Protein AF-A0A514CK47-F1 (afdb_monomer_lite)

Organism: NCBI:txid2591634
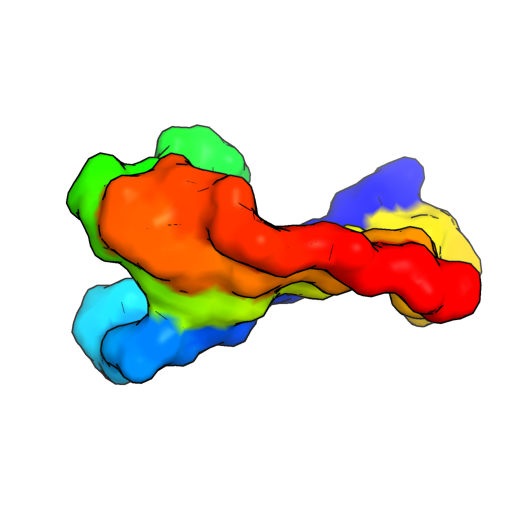
Sequence (59 aa):
MLIARYYPASEADVKAFDEINYGMLADGWSGTVDVYGYDEGHAKSFVIEGGRVVSAAKY

Secondary structure (DSSP, 8-state):
--EEEEEESSGGG---GGG--TT---TT--EEEEEE-TTS-EEEEEEEETTEEEEEEE-

Foldseek 3Di:
DKDKDWAWPDPVPDDDPVPDDVVPCDQQTFGKIWIADPVRHTAKMFGDGRNHTPDIDGD

Structure (mmCIF, N/CA/C/O backbone):
data_AF-A0A514CK47-F1
#
_entry.id   AF-A0A514CK47-F1
#
loop_
_atom_site.group_PDB
_atom_site.id
_atom_site.type_symbol
_atom_site.label_atom_id
_atom_site.label_alt_id
_atom_site.label_comp_id
_atom_site.label_asym_id
_atom_site.label_entity_id
_atom_site.label_seq_id
_atom_site.pdbx_PDB_ins_code
_atom_site.Cartn_x
_atom_site.Cartn_y
_atom_site.Cartn_z
_atom_site.occupancy
_atom_site.B_iso_or_equiv
_atom_site.auth_seq_id
_atom_site.auth_comp_id
_atom_site.auth_asym_id
_atom_site.auth_atom_id
_atom_site.pdbx_PDB_model_num
ATOM 1 N N . MET A 1 1 ? 11.063 -9.159 -12.700 1.00 61.00 1 MET A N 1
ATOM 2 C CA . MET A 1 1 ? 10.910 -9.023 -11.237 1.00 61.00 1 MET A CA 1
ATOM 3 C C . MET A 1 1 ? 10.132 -7.740 -10.995 1.00 61.00 1 MET A C 1
ATOM 5 O O . MET A 1 1 ? 10.460 -6.756 -11.641 1.00 61.00 1 MET A O 1
ATOM 9 N N . LEU A 1 2 ? 9.075 -7.776 -10.187 1.00 72.75 2 LEU A N 1
ATOM 10 C CA . LEU A 1 2 ? 8.320 -6.592 -9.764 1.00 72.75 2 LEU A CA 1
ATOM 11 C C . LEU A 1 2 ? 8.624 -6.379 -8.284 1.00 72.75 2 LEU A C 1
ATOM 13 O O . LEU A 1 2 ? 8.676 -7.358 -7.540 1.00 72.75 2 LEU A O 1
ATOM 17 N N . ILE A 1 3 ? 8.837 -5.133 -7.874 1.00 83.06 3 ILE A N 1
ATOM 18 C CA . ILE A 1 3 ? 9.018 -4.791 -6.462 1.00 83.06 3 ILE A CA 1
ATOM 19 C C . ILE A 1 3 ? 7.701 -4.189 -5.984 1.00 83.06 3 ILE A C 1
ATOM 21 O O . ILE A 1 3 ? 7.233 -3.207 -6.553 1.00 83.06 3 ILE A O 1
ATOM 25 N N . ALA A 1 4 ? 7.103 -4.782 -4.955 1.00 84.88 4 ALA A N 1
ATOM 26 C CA . ALA A 1 4 ? 5.954 -4.210 -4.264 1.00 84.88 4 ALA A CA 1
ATOM 27 C C . ALA A 1 4 ? 6.421 -3.606 -2.937 1.00 84.88 4 ALA A C 1
ATOM 29 O O . ALA A 1 4 ? 7.136 -4.264 -2.178 1.00 84.88 4 ALA A O 1
ATOM 30 N N . ARG A 1 5 ? 6.027 -2.362 -2.667 1.00 86.75 5 ARG A N 1
ATOM 31 C CA . ARG A 1 5 ? 6.248 -1.679 -1.389 1.00 86.75 5 ARG A CA 1
ATOM 32 C C . ARG A 1 5 ? 4.901 -1.410 -0.732 1.00 86.75 5 ARG A C 1
ATOM 34 O O . ARG A 1 5 ? 3.963 -0.979 -1.398 1.00 86.75 5 ARG A O 1
ATOM 41 N N . TYR A 1 6 ? 4.822 -1.679 0.565 1.00 87.12 6 TYR A N 1
ATOM 42 C CA . TYR A 1 6 ? 3.610 -1.535 1.363 1.00 87.12 6 TYR A CA 1
ATOM 43 C C . TYR A 1 6 ? 3.781 -0.375 2.338 1.00 87.12 6 TYR A C 1
ATOM 45 O O . TYR A 1 6 ? 4.800 -0.287 3.022 1.00 87.12 6 TYR A O 1
ATOM 53 N N . TYR A 1 7 ? 2.765 0.476 2.425 1.00 90.19 7 TYR A N 1
ATOM 54 C CA . TYR A 1 7 ? 2.689 1.611 3.338 1.00 90.19 7 TYR A CA 1
ATOM 55 C C . TYR A 1 7 ? 1.413 1.461 4.176 1.00 90.19 7 TYR A C 1
ATOM 57 O O . TYR A 1 7 ? 0.351 1.930 3.756 1.00 90.19 7 TYR A O 1
ATOM 65 N N . PRO A 1 8 ?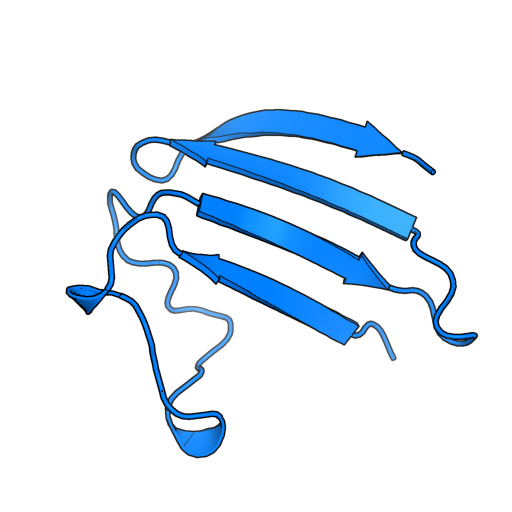 1.472 0.737 5.308 1.00 90.62 8 PRO A N 1
ATOM 66 C CA . PRO A 1 8 ? 0.303 0.502 6.147 1.00 90.62 8 PRO A CA 1
ATOM 67 C C . PRO A 1 8 ? -0.243 1.802 6.743 1.00 90.62 8 PRO A C 1
ATOM 69 O O . PRO A 1 8 ? 0.520 2.697 7.099 1.00 90.62 8 PRO A O 1
ATOM 72 N N . ALA A 1 9 ? -1.565 1.892 6.890 1.00 91.25 9 ALA A N 1
ATOM 73 C CA . ALA A 1 9 ? -2.220 3.031 7.538 1.00 91.25 9 ALA A CA 1
ATOM 74 C C . ALA A 1 9 ? -2.096 3.009 9.076 1.00 91.25 9 ALA A C 1
ATOM 76 O O . ALA A 1 9 ? -2.313 4.031 9.723 1.00 91.25 9 ALA A O 1
ATOM 77 N N . SER A 1 10 ? -1.762 1.854 9.660 1.00 88.88 10 SER A N 1
ATOM 78 C CA . SER A 1 10 ? -1.605 1.641 11.101 1.00 88.88 10 SER A CA 1
ATOM 79 C C . SER A 1 10 ? -0.192 1.162 11.426 1.00 88.88 10 SER A C 1
ATOM 81 O O . SER A 1 10 ? 0.336 0.276 10.754 1.00 88.88 10 SER A O 1
ATOM 83 N N . GLU A 1 11 ? 0.401 1.685 12.503 1.00 86.00 11 GLU A N 1
ATOM 84 C CA . GLU A 1 11 ? 1.708 1.219 12.993 1.00 86.00 11 GLU A CA 1
ATOM 85 C C . GLU A 1 11 ? 1.685 -0.257 13.412 1.00 86.00 11 GLU A C 1
ATOM 87 O O . GLU A 1 11 ? 2.692 -0.946 13.281 1.00 86.00 11 GLU A O 1
ATOM 92 N N . ALA A 1 12 ? 0.531 -0.773 13.849 1.00 84.75 12 ALA A N 1
ATOM 93 C CA . ALA A 1 12 ? 0.377 -2.183 14.214 1.00 84.75 12 ALA A CA 1
ATOM 94 C C . ALA A 1 12 ? 0.529 -3.143 13.017 1.00 84.75 12 ALA A C 1
ATOM 96 O O . ALA A 1 12 ? 0.785 -4.331 13.206 1.00 84.75 12 ALA A O 1
ATOM 97 N N . ASP A 1 13 ? 0.381 -2.628 11.795 1.00 82.38 13 ASP A N 1
ATOM 98 C CA . ASP A 1 13 ? 0.491 -3.392 10.553 1.00 82.38 13 ASP A CA 1
ATOM 99 C C . ASP A 1 13 ? 1.885 -3.280 9.910 1.00 82.38 13 ASP A C 1
ATOM 101 O O . ASP A 1 13 ? 2.131 -3.870 8.853 1.00 82.38 13 ASP A O 1
ATOM 105 N N . VAL A 1 14 ? 2.811 -2.544 10.535 1.00 84.31 14 VAL A N 1
ATOM 106 C CA . VAL A 1 14 ? 4.214 -2.483 10.113 1.00 84.31 14 VAL A CA 1
ATOM 107 C C . VAL A 1 14 ? 4.902 -3.799 10.470 1.00 84.31 14 VAL A C 1
ATOM 109 O O . VAL A 1 14 ? 4.790 -4.2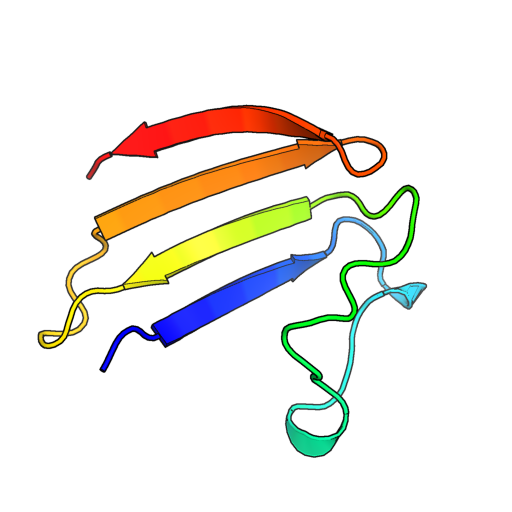97 11.588 1.00 84.31 14 VAL A O 1
ATOM 112 N N . LYS A 1 15 ? 5.619 -4.372 9.502 1.00 78.69 15 LYS A N 1
ATOM 113 C CA . LYS A 1 15 ? 6.317 -5.657 9.629 1.00 78.69 15 LYS A CA 1
ATOM 114 C C . LYS A 1 15 ? 7.773 -5.515 9.213 1.00 78.69 15 LYS A C 1
ATOM 116 O O . LYS A 1 15 ? 8.077 -4.726 8.313 1.00 78.69 15 LYS A O 1
ATOM 121 N N . ALA A 1 16 ? 8.660 -6.288 9.836 1.00 79.69 16 ALA A N 1
ATOM 122 C CA . ALA A 1 16 ? 10.025 -6.424 9.351 1.00 79.69 16 ALA A CA 1
ATOM 123 C C . ALA A 1 16 ? 10.036 -7.153 7.998 1.00 79.69 16 ALA A C 1
ATOM 125 O O . ALA A 1 16 ? 9.107 -7.884 7.657 1.00 79.69 16 ALA A O 1
ATOM 126 N N . PHE A 1 17 ? 11.078 -6.933 7.194 1.00 72.88 17 PHE A N 1
ATOM 127 C CA . PHE A 1 17 ? 11.138 -7.439 5.818 1.00 72.88 17 PHE A CA 1
ATOM 128 C C . PHE A 1 17 ? 11.014 -8.969 5.728 1.00 72.88 17 PHE A C 1
ATOM 130 O O . PHE A 1 17 ? 10.363 -9.486 4.825 1.00 72.88 17 PHE A O 1
ATOM 137 N N . ASP A 1 18 ? 11.607 -9.686 6.677 1.00 79.25 18 ASP A N 1
ATOM 138 C CA . ASP A 1 18 ? 11.565 -11.143 6.799 1.00 79.25 18 ASP A CA 1
ATOM 139 C C . ASP A 1 18 ? 10.210 -11.689 7.281 1.00 79.25 18 ASP A C 1
ATOM 141 O O . ASP A 1 18 ? 9.933 -12.878 7.128 1.00 79.25 18 ASP A O 1
ATOM 145 N N . GLU A 1 19 ? 9.334 -10.822 7.791 1.00 72.56 19 GLU A N 1
ATOM 146 C CA . GLU A 1 19 ? 7.965 -11.150 8.199 1.00 72.56 19 GLU A CA 1
ATOM 147 C C . GLU A 1 19 ? 6.931 -10.880 7.089 1.00 72.56 19 GLU A C 1
ATOM 149 O O . GLU A 1 19 ? 5.751 -11.222 7.233 1.00 72.56 19 GLU A O 1
ATOM 154 N N . ILE A 1 20 ? 7.340 -10.261 5.972 1.00 67.81 20 ILE A N 1
ATOM 155 C CA . ILE A 1 20 ? 6.444 -9.956 4.851 1.00 67.81 20 ILE A CA 1
ATOM 156 C C . ILE A 1 20 ? 6.172 -11.233 4.055 1.00 67.81 20 ILE A C 1
ATOM 158 O O . ILE A 1 20 ? 6.989 -11.701 3.264 1.00 67.81 20 ILE A O 1
ATOM 162 N N . ASN A 1 21 ? 4.961 -11.761 4.201 1.00 67.69 21 ASN A N 1
ATOM 163 C CA . ASN A 1 21 ? 4.413 -12.748 3.284 1.00 67.69 21 ASN A CA 1
ATOM 164 C C . ASN A 1 21 ? 3.445 -12.050 2.319 1.00 67.69 21 ASN A C 1
ATOM 166 O O . ASN A 1 21 ? 2.442 -11.475 2.739 1.00 67.69 21 ASN A O 1
ATOM 170 N N . TYR A 1 22 ? 3.728 -12.126 1.016 1.00 60.53 22 TYR A N 1
ATOM 171 C CA . TYR A 1 22 ? 2.946 -11.476 -0.045 1.00 60.53 22 TYR A CA 1
ATOM 172 C C . TYR A 1 22 ? 1.468 -11.918 -0.108 1.00 60.53 22 TYR A C 1
ATOM 174 O O . TYR A 1 22 ? 0.665 -11.251 -0.756 1.00 60.53 22 TYR A O 1
ATOM 182 N N . GLY A 1 23 ? 1.092 -13.010 0.571 1.00 64.38 23 GLY A N 1
ATOM 183 C CA . GLY A 1 23 ? -0.297 -13.449 0.739 1.00 64.38 23 GLY A CA 1
ATOM 184 C C . GLY A 1 23 ? -1.024 -12.891 1.973 1.00 64.38 23 GLY A C 1
ATOM 185 O O . GLY A 1 23 ? -2.173 -13.258 2.190 1.00 64.38 23 GLY A O 1
ATOM 186 N N . MET A 1 24 ? -0.382 -12.052 2.796 1.00 58.78 24 MET A N 1
ATOM 187 C CA . MET A 1 24 ? -0.866 -11.642 4.127 1.00 58.78 24 MET A CA 1
ATOM 188 C C . MET A 1 24 ? -1.243 -10.158 4.237 1.00 58.78 24 MET A C 1
ATOM 190 O O . MET A 1 24 ? -1.025 -9.539 5.280 1.00 58.78 24 MET A O 1
ATOM 194 N N . LEU A 1 25 ? -1.855 -9.569 3.208 1.00 68.00 25 LEU A N 1
ATOM 195 C CA . LEU A 1 25 ? -2.708 -8.415 3.499 1.00 68.00 25 LEU A CA 1
ATOM 196 C C . LEU A 1 25 ? -3.881 -8.952 4.322 1.00 68.00 25 LEU A C 1
ATOM 198 O O . LEU A 1 25 ? -4.730 -9.669 3.797 1.00 68.00 25 LEU A O 1
ATOM 202 N N . ALA A 1 26 ? -3.839 -8.706 5.633 1.00 68.00 26 ALA A N 1
ATOM 203 C CA . ALA A 1 26 ? -4.854 -9.176 6.564 1.00 68.00 26 ALA A CA 1
ATOM 204 C C . ALA A 1 26 ? -6.245 -8.715 6.111 1.00 68.00 26 ALA A C 1
ATOM 206 O O . ALA A 1 26 ? -6.39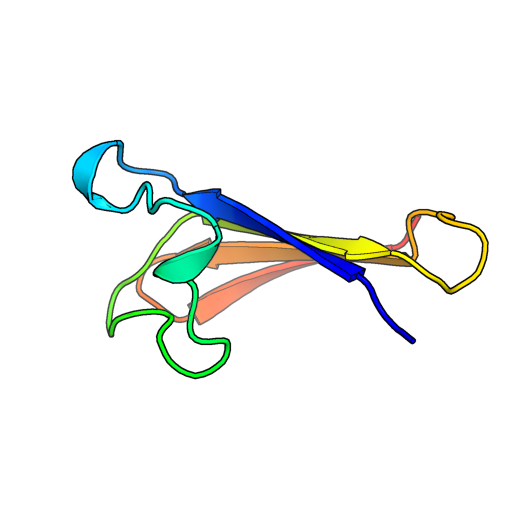0 -7.663 5.481 1.00 68.00 26 ALA A O 1
ATOM 207 N N . ASP A 1 27 ? -7.273 -9.495 6.438 1.00 72.19 27 ASP A N 1
ATOM 208 C CA . ASP A 1 27 ? -8.647 -9.080 6.174 1.00 72.19 27 ASP A CA 1
ATOM 209 C C . ASP A 1 27 ? -8.916 -7.762 6.920 1.00 72.19 27 ASP A C 1
ATOM 211 O O . ASP A 1 27 ? -8.639 -7.646 8.114 1.00 72.19 27 ASP A O 1
ATOM 215 N N . GLY A 1 28 ? -9.360 -6.733 6.196 1.00 82.38 28 GLY A N 1
ATOM 216 C CA . GLY A 1 28 ? -9.494 -5.376 6.736 1.00 82.38 28 GLY A CA 1
ATOM 217 C C . GLY A 1 28 ? -8.251 -4.474 6.647 1.00 82.38 28 GLY A C 1
ATOM 218 O O . GLY A 1 28 ? -8.343 -3.309 7.041 1.00 82.38 28 GLY A O 1
ATOM 219 N N . TRP A 1 29 ? -7.117 -4.941 6.106 1.00 88.62 29 TRP A N 1
ATOM 220 C CA . TRP A 1 29 ? -5.905 -4.119 5.969 1.00 88.62 29 TRP A CA 1
ATOM 221 C C . TRP A 1 29 ? -6.167 -2.840 5.171 1.00 88.62 29 TRP A C 1
ATOM 223 O O . TRP A 1 29 ? -6.893 -2.848 4.173 1.00 88.62 29 TRP A O 1
ATOM 233 N N . SER A 1 30 ? -5.555 -1.740 5.606 1.00 91.19 30 SER A N 1
ATOM 234 C CA . SER A 1 30 ? -5.662 -0.443 4.940 1.00 91.19 30 SER A CA 1
ATOM 235 C C . SER A 1 30 ? -4.286 0.194 4.770 1.00 91.19 30 SER A C 1
ATOM 237 O O . SER A 1 30 ? -3.424 0.068 5.640 1.00 91.19 30 SER A O 1
ATOM 239 N N . GLY A 1 31 ? -4.083 0.895 3.659 1.00 92.00 31 GLY A N 1
ATOM 240 C CA . GLY A 1 31 ? -2.811 1.525 3.324 1.00 92.00 31 GLY A CA 1
ATOM 241 C C . GLY A 1 31 ? -2.607 1.679 1.822 1.00 92.00 31 GLY A C 1
ATOM 242 O O . GLY A 1 31 ? -3.524 1.480 1.023 1.00 92.00 31 GLY A O 1
ATOM 243 N N . THR A 1 32 ? -1.379 2.010 1.439 1.00 93.50 32 THR A N 1
ATOM 244 C CA . THR A 1 32 ? -0.982 2.166 0.036 1.00 93.50 32 THR A CA 1
ATOM 245 C C . THR A 1 32 ? -0.040 1.044 -0.375 1.00 93.50 32 THR A C 1
ATOM 247 O O . THR A 1 32 ? 0.833 0.636 0.391 1.00 93.50 32 THR A O 1
ATOM 250 N N . VAL A 1 33 ? -0.206 0.543 -1.596 1.00 89.94 33 VAL A N 1
ATOM 251 C CA . VAL A 1 33 ? 0.707 -0.416 -2.220 1.00 89.94 33 VAL A CA 1
ATOM 252 C C . VAL A 1 33 ? 1.231 0.174 -3.516 1.00 89.94 33 VAL A C 1
ATOM 254 O O . VAL A 1 33 ? 0.450 0.420 -4.436 1.00 89.94 33 VAL A O 1
ATOM 257 N N . ASP A 1 34 ? 2.547 0.326 -3.599 1.00 91.00 34 ASP A N 1
ATOM 258 C CA . ASP A 1 34 ? 3.232 0.796 -4.799 1.00 91.00 34 ASP A CA 1
ATOM 259 C C . ASP A 1 34 ? 3.955 -0.363 -5.475 1.00 91.00 34 ASP A C 1
ATOM 261 O O . ASP A 1 34 ? 4.664 -1.149 -4.841 1.00 91.00 34 ASP A O 1
ATOM 265 N N . VAL A 1 35 ? 3.769 -0.467 -6.785 1.00 88.94 35 VAL A N 1
ATOM 266 C CA . VAL A 1 35 ? 4.388 -1.473 -7.640 1.00 88.94 35 VAL A CA 1
ATOM 267 C C . VAL A 1 35 ? 5.382 -0.781 -8.551 1.00 88.94 35 VAL A C 1
ATOM 269 O O . VAL A 1 35 ? 5.028 0.126 -9.306 1.00 88.94 35 VAL A O 1
ATOM 272 N N . TYR A 1 36 ? 6.618 -1.260 -8.520 1.00 87.69 36 TYR A N 1
ATOM 273 C CA . TYR A 1 36 ? 7.714 -0.771 -9.341 1.00 87.69 36 TYR A CA 1
ATOM 274 C C . TYR A 1 36 ? 8.089 -1.797 -10.410 1.00 87.69 36 TYR A C 1
ATOM 276 O O . TYR A 1 36 ? 8.059 -3.015 -10.183 1.00 87.69 36 TYR A O 1
ATOM 284 N N . GLY A 1 37 ? 8.428 -1.272 -11.585 1.00 83.25 37 GLY A N 1
ATOM 285 C CA . GLY A 1 37 ? 8.972 -2.007 -12.713 1.00 83.25 37 GLY A CA 1
ATOM 286 C C . GLY A 1 37 ? 10.400 -2.492 -12.472 1.00 83.25 37 GLY A C 1
ATOM 287 O O . GLY A 1 37 ? 11.018 -2.232 -11.440 1.00 83.25 37 GLY A O 1
ATOM 288 N N . TYR A 1 38 ? 10.924 -3.226 -13.452 1.00 79.31 38 TYR A N 1
ATOM 289 C CA . TYR A 1 38 ? 12.276 -3.793 -13.407 1.00 79.31 38 TYR A CA 1
ATOM 290 C C . TYR A 1 38 ? 13.377 -2.725 -13.313 1.00 79.31 38 TYR A C 1
ATOM 292 O O . TYR A 1 38 ? 14.423 -2.968 -12.724 1.00 79.31 38 TYR A O 1
ATOM 300 N N . ASP A 1 39 ? 13.127 -1.556 -13.889 1.00 83.25 39 ASP A N 1
ATOM 301 C CA . ASP A 1 39 ? 13.998 -0.382 -13.903 1.00 83.25 39 ASP A CA 1
ATOM 302 C C . ASP A 1 39 ? 13.800 0.531 -12.682 1.00 83.25 39 ASP A C 1
ATOM 304 O O . ASP A 1 39 ? 14.220 1.683 -12.705 1.00 83.25 39 ASP A O 1
ATOM 308 N N . GLU A 1 40 ? 13.120 0.040 -11.639 1.00 77.94 40 GLU A N 1
ATOM 309 C CA . GLU A 1 40 ? 12.664 0.831 -10.487 1.00 77.94 40 GLU A CA 1
ATOM 310 C C . GLU A 1 40 ? 11.734 1.999 -10.863 1.00 77.94 40 GLU A C 1
ATOM 312 O O . GLU A 1 40 ? 11.411 2.841 -10.022 1.00 77.94 40 GLU A O 1
ATOM 317 N N . GLY A 1 41 ? 11.234 2.030 -12.102 1.00 84.19 41 GLY A N 1
ATOM 318 C CA . GLY A 1 41 ? 10.199 2.957 -12.526 1.00 84.19 41 GLY A CA 1
ATOM 319 C C . GLY A 1 41 ? 8.909 2.681 -11.764 1.00 84.19 41 GLY A C 1
ATOM 320 O O . GLY A 1 41 ? 8.467 1.533 -11.653 1.00 84.19 41 GLY A O 1
ATOM 321 N N . HIS A 1 42 ? 8.291 3.722 -11.210 1.00 85.62 42 HIS A N 1
ATOM 322 C CA . HIS A 1 42 ? 7.016 3.569 -10.522 1.00 85.62 42 HIS A CA 1
ATOM 323 C C . HIS A 1 42 ? 5.942 3.184 -11.545 1.00 85.62 42 HIS A C 1
ATOM 325 O O . HIS A 1 42 ? 5.659 3.947 -12.459 1.00 85.62 42 HIS A O 1
ATOM 331 N N . ALA A 1 43 ? 5.373 1.984 -11.429 1.00 87.00 43 ALA A N 1
ATOM 332 C CA . ALA A 1 43 ? 4.430 1.473 -12.418 1.00 87.00 43 ALA A CA 1
ATOM 333 C C . ALA A 1 43 ? 2.978 1.754 -12.018 1.00 87.00 43 ALA A C 1
ATOM 335 O O . ALA A 1 43 ? 2.151 2.116 -12.862 1.00 87.00 43 ALA A O 1
ATOM 336 N N . LYS A 1 44 ? 2.633 1.528 -10.743 1.00 90.69 44 LYS A N 1
ATOM 337 C CA . LYS A 1 44 ? 1.249 1.639 -10.275 1.00 90.69 44 LYS A CA 1
ATOM 338 C C . LYS A 1 44 ? 1.147 1.765 -8.758 1.00 90.69 44 LYS A C 1
ATOM 340 O O . LYS A 1 44 ? 1.780 0.984 -8.058 1.00 90.69 44 LYS A O 1
ATOM 345 N N . SER A 1 45 ? 0.241 2.618 -8.288 1.00 92.31 45 SER A N 1
ATOM 346 C CA . SER A 1 45 ? -0.171 2.691 -6.879 1.00 92.31 45 SER A CA 1
ATOM 347 C C . SER A 1 45 ? -1.597 2.204 -6.686 1.00 92.31 45 SER A C 1
ATOM 349 O O . SER A 1 45 ? -2.460 2.419 -7.544 1.00 92.31 45 SER A O 1
ATOM 351 N N . PHE A 1 46 ? -1.858 1.612 -5.525 1.00 91.88 46 PHE A N 1
ATOM 352 C CA . PHE A 1 46 ? -3.180 1.212 -5.058 1.00 91.88 46 PHE A CA 1
ATOM 353 C C . PHE A 1 46 ? -3.419 1.751 -3.653 1.00 91.88 46 PHE A C 1
ATOM 355 O O . PHE A 1 46 ? -2.574 1.577 -2.783 1.00 91.88 46 PHE A O 1
ATOM 362 N N . VAL A 1 47 ? -4.590 2.340 -3.422 1.00 94.12 47 VAL A N 1
ATOM 363 C CA . VAL A 1 47 ? -5.078 2.655 -2.075 1.00 94.12 47 VAL A CA 1
ATOM 364 C C . VAL A 1 47 ? -6.070 1.573 -1.679 1.00 94.12 47 VAL A C 1
ATOM 366 O O . VAL A 1 47 ? -7.007 1.284 -2.431 1.00 94.12 47 VAL A O 1
ATOM 369 N N . ILE A 1 48 ? -5.843 0.966 -0.520 1.00 91.62 48 ILE A N 1
ATOM 370 C CA . ILE A 1 48 ? -6.659 -0.105 0.039 1.00 91.62 48 ILE A CA 1
ATOM 371 C C . ILE A 1 48 ? -7.280 0.391 1.342 1.00 91.62 48 ILE A C 1
ATOM 373 O O . ILE A 1 48 ? -6.579 0.914 2.204 1.00 91.62 48 ILE A O 1
ATOM 377 N N . GLU A 1 49 ? -8.585 0.194 1.492 1.00 92.75 49 GLU A N 1
ATOM 378 C CA . GLU A 1 49 ? -9.332 0.461 2.720 1.00 92.75 49 GLU A CA 1
ATOM 379 C C . GLU A 1 49 ? -10.165 -0.769 3.069 1.00 92.75 49 GLU A C 1
ATOM 381 O O . GLU A 1 49 ? -10.908 -1.292 2.233 1.00 92.75 49 GLU A O 1
ATOM 386 N N . GLY A 1 50 ? -10.027 -1.268 4.298 1.00 90.00 50 GLY A N 1
ATOM 387 C CA . GLY A 1 50 ? -10.783 -2.429 4.765 1.00 90.00 50 GLY A CA 1
ATOM 388 C C . GLY A 1 50 ? -10.601 -3.669 3.878 1.00 9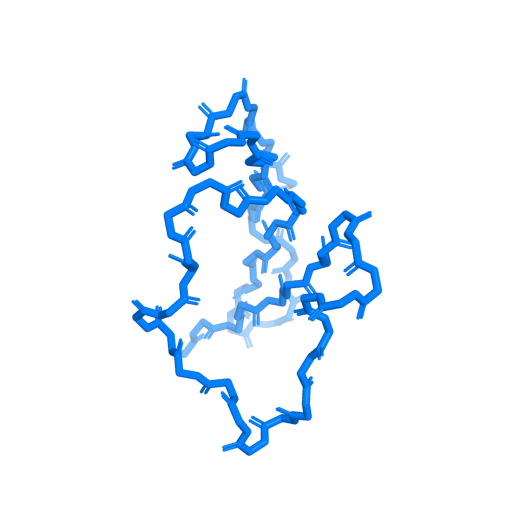0.00 50 GLY A C 1
ATOM 389 O O . GLY A 1 50 ? -11.568 -4.381 3.613 1.00 90.00 50 GLY A O 1
ATOM 390 N N . GLY A 1 51 ? -9.392 -3.895 3.354 1.00 87.12 51 GLY A N 1
ATOM 391 C CA . GLY A 1 51 ? -9.067 -5.003 2.449 1.00 87.12 51 GLY A CA 1
ATOM 392 C C . GLY A 1 51 ? -9.554 -4.825 1.005 1.00 87.12 51 GLY A C 1
ATOM 393 O O . GLY A 1 51 ? -9.412 -5.738 0.191 1.00 87.12 51 GLY A O 1
ATOM 394 N N . ARG A 1 52 ? -10.130 -3.670 0.648 1.00 87.81 52 ARG A N 1
ATOM 395 C CA . ARG A 1 52 ? -10.646 -3.389 -0.700 1.00 87.81 52 ARG A CA 1
ATOM 396 C C . ARG A 1 52 ? -9.861 -2.276 -1.371 1.00 87.81 52 ARG A C 1
ATOM 398 O O . ARG A 1 52 ? -9.602 -1.244 -0.767 1.00 87.81 52 ARG A O 1
ATOM 405 N N . VAL A 1 53 ? -9.538 -2.450 -2.650 1.00 90.19 53 VAL A N 1
ATOM 406 C CA . VAL A 1 53 ? -8.955 -1.372 -3.460 1.00 90.19 53 VAL A CA 1
ATOM 407 C C . VAL A 1 53 ? -10.016 -0.299 -3.692 1.00 90.19 53 VAL A C 1
ATOM 409 O O . VAL A 1 53 ? -11.041 -0.573 -4.316 1.00 90.19 53 VAL A O 1
ATOM 412 N N . VAL A 1 54 ? -9.752 0.918 -3.222 1.00 94.12 54 VAL A N 1
ATOM 413 C CA . VAL A 1 54 ? -10.638 2.081 -3.399 1.00 94.12 54 VAL A CA 1
ATOM 414 C C . VAL A 1 54 ? -10.120 3.060 -4.449 1.00 94.12 54 VAL A C 1
ATOM 416 O O . VAL A 1 54 ? -10.901 3.799 -5.041 1.00 94.12 54 VAL A O 1
ATOM 419 N N . SER A 1 55 ? -8.814 3.045 -4.733 1.00 93.69 55 SER A N 1
ATOM 420 C CA . SER A 1 55 ? -8.209 3.878 -5.773 1.00 93.69 55 SER A CA 1
ATOM 421 C C . SER A 1 55 ? -6.996 3.200 -6.404 1.00 93.69 55 SER A C 1
ATOM 423 O O . SER A 1 55 ? -6.306 2.410 -5.757 1.00 93.69 55 SER A O 1
ATOM 425 N N . ALA A 1 56 ? -6.728 3.517 -7.673 1.00 90.81 56 ALA A N 1
ATOM 426 C CA . ALA A 1 56 ? -5.522 3.096 -8.373 1.00 90.81 56 ALA A CA 1
ATOM 427 C C . ALA A 1 56 ? -5.023 4.195 -9.321 1.00 90.81 56 ALA A C 1
ATOM 429 O O . ALA A 1 56 ? -5.794 4.713 -10.129 1.00 90.81 56 ALA A O 1
ATOM 430 N N . ALA A 1 57 ? -3.726 4.497 -9.268 1.00 84.69 57 ALA A N 1
ATOM 431 C CA . ALA A 1 57 ? -3.075 5.492 -10.118 1.00 84.69 57 ALA A CA 1
ATOM 432 C C . ALA A 1 57 ? -1.929 4.861 -10.916 1.00 84.69 57 ALA A C 1
ATOM 434 O O . ALA A 1 57 ? -1.262 3.941 -10.442 1.00 84.69 57 ALA 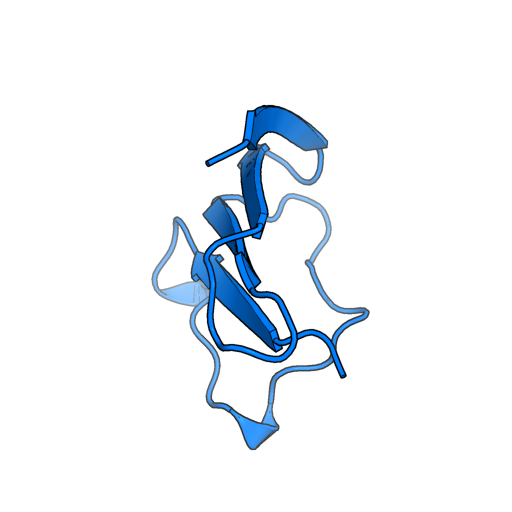A O 1
ATOM 435 N N . LYS A 1 58 ? -1.721 5.348 -12.141 1.00 82.00 58 LYS A N 1
ATOM 436 C CA . LYS A 1 58 ? -0.550 5.030 -12.967 1.00 82.00 58 LYS A CA 1
ATOM 437 C C . LYS A 1 58 ? 0.366 6.248 -12.997 1.00 82.00 58 LYS A C 1
ATOM 439 O O . LYS A 1 58 ? -0.139 7.369 -12.919 1.00 82.00 58 LYS A O 1
ATOM 444 N N . TYR A 1 59 ? 1.659 5.994 -13.128 1.00 71.88 59 TYR A N 1
ATOM 445 C CA . TYR A 1 59 ? 2.706 7.009 -13.206 1.00 71.88 59 TYR A CA 1
ATOM 446 C C . TYR A 1 59 ? 3.333 7.015 -14.596 1.00 71.88 59 TYR A C 1
ATOM 448 O O . TYR A 1 59 ? 3.274 5.958 -15.270 1.00 71.88 59 TYR A O 1
#

Radius of gyration: 11.61 Å; chains: 1; bounding box: 25×20×28 Å

pLDDT: mean 82.98, std 9.37, range [58.78, 94.12]